Protein AF-A0A964LLC4-F1 (afdb_monomer_lite)

Radius of gyration: 16.16 Å; chains: 1; bounding box: 33×35×38 Å

Sequence (85 aa):
MTTRIAALTDVLEQAAGRKVCRRRIPLAVLRYGAALVRPFNELAARFMPIGYWSGREDHRLDHWQKTADRFGVAPMTVETFLERR

pLDDT: mean 81.34, std 7.24, range [53.03, 91.94]

Foldseek 3Di:
DVVVVVVVVVLVCVLVVHDDDDDDDDLVCLVPVLVVCCVVDVVVSVVSVVCSVVVVDPDDPPCQVVVCVVVVHDDDDPNVVSVVD

Structure (mmCIF, N/CA/C/O backbone):
data_AF-A0A964LLC4-F1
#
_entry.id   AF-A0A964LLC4-F1
#
loop_
_atom_site.group_PDB
_atom_site.id
_atom_site.type_symbol
_atom_site.label_atom_id
_atom_site.label_alt_id
_atom_site.label_comp_id
_atom_site.label_asym_id
_atom_site.label_entity_id
_atom_site.label_seq_id
_atom_site.pdbx_PDB_ins_code
_atom_site.Cartn_x
_atom_site.Cartn_y
_atom_site.Cartn_z
_atom_site.occupancy
_atom_site.B_iso_or_equiv
_atom_site.auth_seq_id
_atom_site.auth_comp_id
_atom_site.auth_asym_id
_atom_site.auth_atom_id
_atom_site.pdbx_PDB_model_num
ATOM 1 N N . MET A 1 1 ? -13.929 -2.613 -8.114 1.00 53.03 1 MET A N 1
ATOM 2 C CA . MET A 1 1 ? -12.533 -2.217 -7.842 1.00 53.03 1 MET A CA 1
ATOM 3 C C . MET A 1 1 ? -12.333 -0.695 -7.825 1.00 53.03 1 MET A C 1
ATOM 5 O O . MET A 1 1 ? -11.926 -0.162 -6.801 1.00 53.03 1 MET A O 1
ATOM 9 N N . THR A 1 2 ? -12.692 0.040 -8.886 1.00 57.94 2 THR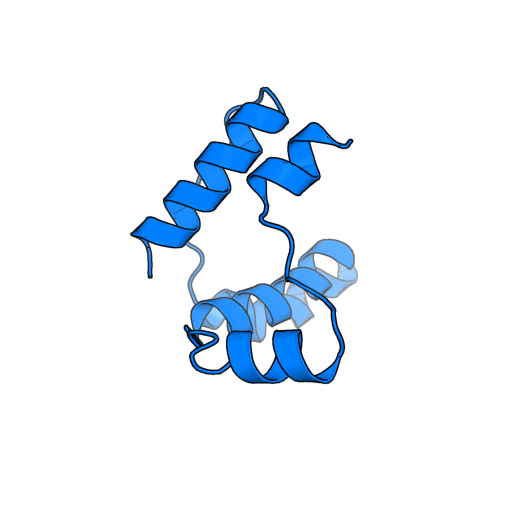 A N 1
ATOM 10 C CA . THR A 1 2 ? -12.513 1.510 -8.990 1.00 57.94 2 THR A CA 1
ATOM 11 C C . THR A 1 2 ? -13.229 2.328 -7.910 1.00 57.94 2 THR A C 1
ATOM 13 O O . THR A 1 2 ? -12.688 3.331 -7.458 1.00 57.94 2 THR A O 1
ATOM 16 N N . THR A 1 3 ? -14.408 1.899 -7.459 1.00 63.94 3 THR A N 1
ATOM 17 C CA . THR A 1 3 ? -15.225 2.627 -6.471 1.00 63.94 3 THR A CA 1
ATOM 18 C C . THR A 1 3 ? -14.637 2.618 -5.058 1.00 63.94 3 THR A C 1
ATOM 20 O O . THR A 1 3 ? -14.775 3.600 -4.342 1.00 63.94 3 THR A O 1
ATOM 23 N N . ARG A 1 4 ? -13.941 1.546 -4.651 1.00 69.12 4 ARG A N 1
ATOM 24 C CA . ARG A 1 4 ? -13.342 1.443 -3.305 1.00 69.12 4 ARG A CA 1
ATOM 25 C C . ARG A 1 4 ? -12.034 2.211 -3.183 1.00 69.12 4 ARG A C 1
ATOM 27 O O . ARG A 1 4 ? -11.811 2.870 -2.179 1.00 69.12 4 ARG A O 1
ATOM 34 N N . ILE A 1 5 ? -11.193 2.152 -4.218 1.00 74.25 5 ILE A N 1
ATOM 35 C CA . ILE A 1 5 ? -9.962 2.951 -4.275 1.00 74.25 5 ILE A CA 1
ATOM 36 C C . ILE A 1 5 ? -10.322 4.440 -4.289 1.00 74.25 5 ILE A C 1
ATOM 38 O O . ILE A 1 5 ? -9.683 5.211 -3.586 1.00 74.25 5 ILE A O 1
ATOM 42 N N . ALA A 1 6 ? -11.378 4.821 -5.021 1.00 76.19 6 ALA A N 1
ATOM 43 C CA . ALA A 1 6 ? -11.901 6.183 -5.002 1.00 76.19 6 ALA A CA 1
ATOM 44 C C . ALA A 1 6 ? -12.349 6.607 -3.591 1.00 76.19 6 ALA A C 1
ATOM 46 O O . ALA A 1 6 ? -11.878 7.633 -3.110 1.00 76.19 6 ALA A O 1
ATOM 47 N N . ALA A 1 7 ? -13.148 5.782 -2.905 1.00 80.62 7 ALA A N 1
ATOM 48 C CA . ALA A 1 7 ? -13.593 6.064 -1.538 1.00 80.62 7 ALA A CA 1
ATOM 49 C C . ALA A 1 7 ? -12.422 6.189 -0.543 1.00 80.62 7 ALA A C 1
ATOM 51 O O . ALA A 1 7 ? -12.384 7.123 0.249 1.00 80.62 7 ALA A O 1
ATOM 52 N N . LEU A 1 8 ? -11.418 5.306 -0.624 1.00 81.19 8 LEU A N 1
ATOM 53 C CA . LEU A 1 8 ? -10.210 5.405 0.203 1.00 81.19 8 LEU A CA 1
ATOM 54 C C . LEU A 1 8 ? -9.443 6.707 -0.069 1.00 81.19 8 LEU A C 1
ATOM 56 O O . LEU A 1 8 ? -8.983 7.364 0.862 1.00 81.19 8 LEU A O 1
ATOM 60 N N . THR A 1 9 ? -9.292 7.088 -1.342 1.00 82.19 9 THR A N 1
ATOM 61 C CA . THR A 1 9 ? -8.641 8.359 -1.681 1.00 82.19 9 THR A CA 1
ATOM 62 C C . THR A 1 9 ? -9.431 9.563 -1.192 1.00 82.19 9 THR A C 1
ATOM 64 O O . THR A 1 9 ? -8.805 10.521 -0.762 1.00 82.19 9 THR A O 1
ATOM 67 N N . ASP A 1 10 ? -10.766 9.508 -1.193 1.00 85.50 10 ASP A N 1
ATOM 68 C CA . ASP A 1 10 ? -11.604 10.585 -0.656 1.00 85.50 10 ASP A CA 1
ATOM 69 C C . ASP A 1 10 ? -11.345 10.775 0.851 1.00 85.50 10 ASP A C 1
ATOM 71 O O . ASP A 1 10 ? -11.107 11.895 1.301 1.00 85.50 10 ASP A O 1
ATOM 75 N N . VAL A 1 11 ? -11.283 9.677 1.616 1.00 84.75 11 VAL A N 1
ATOM 76 C CA . VAL A 1 11 ? -10.959 9.696 3.056 1.00 84.75 11 VAL A CA 1
ATOM 77 C C . VAL A 1 11 ? -9.565 10.285 3.311 1.00 84.75 11 VAL A C 1
ATOM 79 O O . VAL A 1 11 ? -9.385 11.118 4.201 1.00 84.75 11 VAL A O 1
ATOM 82 N N . LEU A 1 12 ? -8.569 9.901 2.508 1.00 83.44 12 LEU A N 1
ATOM 83 C CA . LEU A 1 12 ? -7.205 10.422 2.636 1.00 83.44 12 LEU A CA 1
ATOM 84 C C . LEU A 1 12 ? -7.089 11.898 2.229 1.00 83.44 12 LEU A C 1
ATOM 86 O O . LEU A 1 12 ? 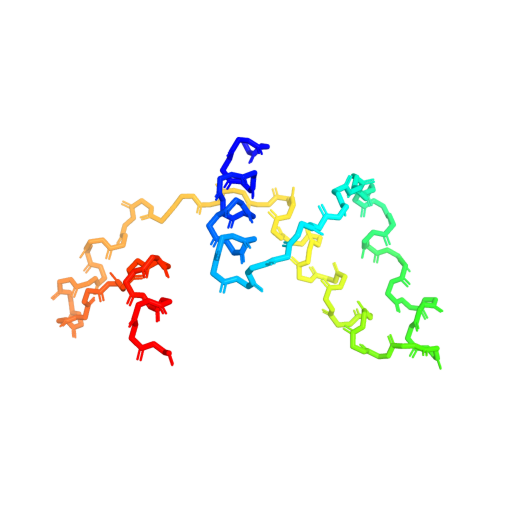-6.360 12.646 2.877 1.00 83.44 12 LEU A O 1
ATOM 90 N N . GLU A 1 13 ? -7.792 12.333 1.180 1.00 85.81 13 GLU A N 1
ATOM 91 C CA . GLU A 1 13 ? -7.850 13.741 0.763 1.00 85.81 13 GLU A CA 1
ATOM 92 C C . GLU A 1 13 ? -8.484 14.613 1.852 1.00 85.81 13 GLU A C 1
ATOM 94 O O . GLU A 1 13 ? -7.983 15.706 2.134 1.00 85.81 13 GLU A O 1
ATOM 99 N N . GLN A 1 14 ? -9.541 14.111 2.500 1.00 84.69 14 GLN A N 1
ATOM 100 C CA . GLN A 1 14 ? -10.199 14.787 3.614 1.00 84.69 14 GLN A CA 1
ATOM 101 C C . GLN A 1 14 ? -9.270 14.913 4.827 1.00 84.69 14 GLN A C 1
ATOM 103 O O . GLN A 1 14 ? -9.145 16.004 5.379 1.00 84.69 14 GLN A O 1
ATOM 108 N N . ALA A 1 15 ? -8.560 13.843 5.197 1.00 81.69 15 ALA A N 1
ATOM 109 C CA . ALA A 1 15 ? -7.608 13.874 6.308 1.00 81.69 15 ALA A CA 1
ATOM 110 C C . ALA A 1 15 ? -6.373 14.751 6.023 1.00 81.69 15 ALA A C 1
ATOM 112 O O . ALA A 1 15 ? -5.864 15.422 6.916 1.00 81.69 15 ALA A O 1
ATOM 113 N N . ALA A 1 16 ? -5.887 14.780 4.778 1.00 81.94 16 ALA A N 1
ATOM 114 C CA . ALA A 1 16 ? -4.724 15.580 4.389 1.00 81.94 16 ALA A CA 1
ATOM 115 C C . ALA A 1 16 ? -5.055 17.058 4.096 1.00 81.94 16 ALA A C 1
ATOM 117 O O . ALA A 1 16 ? -4.136 17.861 3.914 1.00 81.94 16 ALA A O 1
ATOM 118 N N . GLY A 1 17 ? -6.341 17.418 3.986 1.00 83.69 17 GLY A N 1
ATOM 119 C CA . GLY A 1 17 ? -6.797 18.770 3.647 1.00 83.69 17 GLY A CA 1
ATOM 120 C C . GLY A 1 17 ? -6.358 19.253 2.258 1.00 83.69 17 GLY A C 1
ATOM 121 O O . GLY A 1 17 ? -6.291 20.458 2.010 1.00 83.69 17 GLY A O 1
ATOM 122 N N . ARG A 1 18 ? -6.002 18.340 1.344 1.00 86.31 18 ARG A N 1
ATOM 123 C CA . ARG A 1 18 ? -5.475 18.657 0.006 1.00 86.31 18 ARG A CA 1
ATOM 124 C C . ARG A 1 18 ? -6.143 17.786 -1.048 1.00 86.31 18 ARG A C 1
ATOM 126 O O . ARG A 1 18 ? -6.231 16.574 -0.887 1.00 86.31 18 ARG A O 1
ATOM 133 N N . LYS A 1 19 ? -6.543 18.399 -2.165 1.00 81.00 19 LYS A N 1
ATOM 134 C CA . LYS A 1 19 ? -7.045 17.668 -3.337 1.00 81.00 19 LYS A CA 1
ATOM 135 C C . LYS A 1 19 ? -5.883 17.087 -4.131 1.00 81.00 19 LYS A C 1
ATOM 137 O O . LYS A 1 19 ? -4.940 17.809 -4.459 1.00 81.00 19 LYS A O 1
ATOM 142 N N . VAL A 1 20 ? -5.965 15.803 -4.466 1.00 81.00 20 VAL A N 1
ATOM 143 C CA . VAL A 1 20 ? -4.929 15.100 -5.225 1.00 81.00 20 VAL A CA 1
ATOM 144 C C . VAL A 1 20 ? -5.431 14.827 -6.640 1.00 81.00 20 VAL A C 1
ATOM 146 O O . VAL A 1 20 ? -6.579 14.453 -6.867 1.00 81.00 20 VAL A O 1
ATOM 149 N N . CYS A 1 21 ? -4.563 15.027 -7.633 1.00 79.88 21 CYS A N 1
ATOM 150 C CA . CYS A 1 21 ? -4.903 14.708 -9.014 1.00 79.88 21 CYS A CA 1
ATOM 151 C C . CYS A 1 21 ? -4.844 13.190 -9.230 1.00 79.88 21 CYS A C 1
ATOM 153 O O . CYS A 1 21 ? -3.802 12.559 -9.035 1.00 79.88 21 CYS A O 1
ATOM 155 N N . ARG A 1 22 ? -5.967 12.597 -9.646 1.00 81.31 22 ARG A N 1
ATOM 156 C CA . ARG A 1 22 ? -6.096 11.151 -9.861 1.00 81.31 22 ARG A CA 1
ATOM 157 C C . ARG A 1 22 ? -5.738 10.815 -11.304 1.00 81.31 22 ARG A C 1
ATOM 159 O O . ARG A 1 22 ? -6.405 11.262 -12.234 1.00 81.31 22 ARG A O 1
ATOM 166 N N . ARG A 1 23 ? -4.715 9.982 -11.505 1.00 83.94 23 ARG A N 1
ATOM 167 C CA . ARG A 1 23 ? -4.320 9.488 -12.832 1.00 83.94 23 ARG A CA 1
ATOM 168 C C . ARG A 1 23 ? -4.361 7.967 -12.860 1.00 83.94 23 ARG A C 1
ATOM 170 O O . ARG A 1 23 ? -3.846 7.311 -11.960 1.00 83.94 23 ARG A O 1
ATOM 177 N N . ARG A 1 24 ? -4.965 7.398 -13.905 1.00 83.38 24 ARG A N 1
ATOM 178 C CA . ARG A 1 24 ? -4.938 5.948 -14.131 1.00 83.38 24 ARG A CA 1
ATOM 179 C C . ARG A 1 24 ? -3.576 5.559 -14.692 1.00 83.38 24 ARG A C 1
ATOM 181 O O . ARG A 1 24 ? -3.172 6.075 -15.732 1.00 83.38 24 ARG A O 1
ATOM 188 N N . ILE A 1 25 ? -2.888 4.656 -14.001 1.00 84.00 25 ILE A N 1
ATOM 189 C CA . ILE A 1 25 ? -1.603 4.110 -14.435 1.00 84.00 25 ILE A CA 1
ATOM 190 C C . ILE A 1 25 ? -1.851 2.701 -14.992 1.00 84.00 25 ILE A C 1
ATOM 192 O O . ILE A 1 25 ? -2.456 1.882 -14.298 1.00 84.00 25 ILE A O 1
ATOM 196 N N . PRO A 1 26 ? -1.415 2.390 -16.225 1.00 87.19 26 PRO A N 1
ATOM 197 C CA . PRO A 1 26 ? -1.550 1.047 -16.780 1.00 87.19 26 PRO A CA 1
ATOM 198 C C . PRO A 1 26 ? -0.732 0.008 -16.000 1.00 87.19 26 PRO A C 1
ATOM 200 O O . PRO A 1 26 ? 0.406 0.268 -15.610 1.00 87.19 26 PRO A O 1
ATOM 203 N N . LEU A 1 27 ? -1.259 -1.214 -15.862 1.00 85.19 27 LEU A N 1
ATOM 204 C CA . LEU A 1 27 ? -0.574 -2.313 -15.162 1.00 85.19 27 LEU A CA 1
ATOM 205 C C . LEU A 1 27 ? 0.795 -2.655 -15.770 1.00 85.19 27 LEU A C 1
ATOM 207 O O . LEU A 1 27 ? 1.729 -2.969 -15.038 1.00 85.19 27 LEU A O 1
ATOM 211 N N . ALA A 1 28 ? 0.939 -2.556 -17.095 1.00 85.31 28 ALA A N 1
ATOM 212 C CA . ALA A 1 28 ? 2.221 -2.772 -17.766 1.00 85.31 28 ALA A CA 1
ATOM 213 C C . ALA A 1 28 ? 3.292 -1.775 -17.290 1.00 85.31 28 ALA A C 1
ATOM 215 O O . ALA A 1 28 ? 4.436 -2.160 -17.053 1.00 85.31 28 ALA A O 1
ATOM 216 N N . VAL A 1 29 ? 2.908 -0.512 -17.075 1.00 86.56 29 VAL A N 1
ATOM 217 C CA . VAL A 1 29 ? 3.812 0.524 -16.556 1.00 86.56 29 VAL A CA 1
ATOM 218 C C . VAL A 1 29 ? 4.214 0.207 -15.119 1.00 86.56 29 VAL A C 1
ATOM 220 O O . VAL A 1 29 ? 5.386 0.317 -14.787 1.00 86.56 29 VAL A O 1
ATOM 223 N N . LEU A 1 30 ? 3.285 -0.253 -14.279 1.00 86.25 30 LEU A N 1
ATOM 224 C CA . LEU A 1 30 ? 3.603 -0.639 -12.898 1.00 86.25 30 LEU A CA 1
ATOM 225 C C . LEU A 1 30 ? 4.514 -1.877 -12.826 1.00 86.25 30 LEU A C 1
ATOM 227 O O . LEU A 1 30 ? 5.373 -1.954 -11.952 1.00 86.25 30 LEU A O 1
ATOM 231 N N . ARG A 1 31 ? 4.369 -2.822 -13.764 1.00 83.62 31 ARG A N 1
ATOM 232 C CA . ARG A 1 31 ? 5.180 -4.047 -13.826 1.00 83.62 31 ARG A CA 1
ATOM 233 C C . ARG A 1 31 ? 6.623 -3.791 -14.259 1.00 83.62 31 ARG A C 1
ATOM 235 O O . ARG A 1 31 ? 7.538 -4.356 -13.670 1.00 83.62 31 ARG A O 1
ATOM 242 N N . TYR A 1 32 ? 6.822 -2.987 -15.304 1.00 88.19 32 TYR A N 1
ATOM 243 C CA . TYR A 1 32 ? 8.139 -2.807 -15.932 1.00 88.19 32 TYR A CA 1
ATOM 244 C C . TYR A 1 32 ? 8.799 -1.463 -15.600 1.00 88.19 32 TYR A C 1
ATOM 246 O O . TYR A 1 32 ? 10.020 -1.340 -15.658 1.00 88.19 32 TYR A O 1
ATOM 254 N N . GLY A 1 33 ? 8.015 -0.457 -15.209 1.00 85.19 33 GLY A N 1
ATOM 255 C CA . GLY A 1 33 ? 8.498 0.897 -14.943 1.00 85.19 33 GLY A CA 1
ATOM 256 C C . GLY A 1 33 ? 9.398 1.004 -13.715 1.00 85.19 33 GLY A C 1
ATOM 257 O O . GLY A 1 33 ? 10.247 1.889 -13.670 1.00 85.19 33 GLY A O 1
ATOM 258 N N . ALA A 1 34 ? 9.287 0.079 -12.755 1.00 85.75 34 ALA A N 1
ATOM 259 C CA . ALA A 1 34 ? 10.084 0.120 -11.531 1.00 85.75 34 ALA A CA 1
ATOM 260 C C . ALA A 1 34 ? 11.594 0.093 -11.822 1.00 85.75 34 ALA A C 1
ATOM 262 O O . ALA A 1 34 ? 12.339 0.867 -11.229 1.00 85.75 34 ALA A O 1
ATOM 263 N N . ALA A 1 35 ? 12.044 -0.736 -12.772 1.00 86.31 35 ALA A N 1
ATOM 264 C CA . ALA A 1 35 ? 13.457 -0.827 -13.147 1.00 86.31 35 ALA A CA 1
ATOM 265 C C . ALA A 1 35 ? 13.984 0.468 -13.790 1.00 86.31 35 ALA A C 1
ATOM 267 O O . ALA A 1 35 ? 15.124 0.854 -13.547 1.00 86.31 35 ALA A O 1
ATOM 268 N N . LEU A 1 36 ? 13.139 1.156 -14.562 1.00 87.75 36 LEU A N 1
ATOM 269 C CA . LEU A 1 36 ? 13.483 2.407 -15.245 1.00 87.75 36 LEU A CA 1
ATOM 270 C C . LEU A 1 36 ? 13.477 3.612 -14.298 1.00 87.75 36 LEU A C 1
ATOM 272 O O . LEU A 1 36 ? 14.282 4.524 -14.455 1.00 87.75 36 LEU A O 1
ATOM 276 N N . VAL A 1 37 ? 12.578 3.625 -13.310 1.00 88.12 37 VAL A N 1
ATOM 277 C CA . VAL A 1 37 ? 12.434 4.736 -12.355 1.00 88.12 37 VAL A CA 1
ATOM 278 C C . VAL A 1 37 ? 13.413 4.623 -11.189 1.00 88.12 37 VAL A C 1
ATOM 280 O O . VAL A 1 37 ? 13.802 5.644 -10.628 1.00 88.12 37 VAL A O 1
ATOM 283 N N . ARG A 1 38 ? 13.871 3.411 -10.852 1.00 88.94 38 ARG A N 1
ATOM 284 C CA . ARG A 1 38 ? 14.790 3.153 -9.734 1.00 88.94 38 ARG A CA 1
ATOM 285 C C . ARG A 1 38 ? 16.021 4.071 -9.662 1.00 88.94 38 ARG A C 1
ATOM 287 O O . ARG A 1 38 ? 16.281 4.537 -8.557 1.00 88.94 38 ARG A O 1
ATOM 294 N N . PRO A 1 39 ? 16.759 4.367 -10.752 1.00 90.31 39 PRO A N 1
ATOM 295 C CA . PRO A 1 39 ? 17.922 5.256 -10.668 1.00 90.31 39 PRO A CA 1
ATOM 296 C C . PRO A 1 39 ? 17.567 6.721 -10.369 1.00 90.31 39 PRO A C 1
ATOM 298 O O . PRO A 1 39 ? 18.410 7.451 -9.861 1.00 90.31 39 PRO A O 1
ATOM 301 N N . PHE A 1 40 ? 16.338 7.157 -10.657 1.00 91.94 40 PHE A N 1
ATOM 302 C CA . PHE A 1 40 ? 15.901 8.543 -10.455 1.00 91.94 40 PHE A CA 1
ATOM 303 C C . PHE A 1 40 ? 15.107 8.728 -9.159 1.00 91.94 40 PHE A C 1
ATOM 305 O O . PHE A 1 40 ? 15.152 9.792 -8.547 1.00 91.94 40 PHE A O 1
ATOM 312 N N . ASN A 1 41 ? 14.340 7.713 -8.754 1.00 90.19 41 ASN A N 1
ATOM 313 C CA . ASN A 1 41 ? 13.498 7.755 -7.568 1.00 90.19 41 ASN A CA 1
ATOM 314 C C . ASN A 1 41 ? 13.222 6.341 -7.032 1.00 90.19 41 ASN A C 1
ATOM 316 O O . ASN A 1 41 ? 12.317 5.635 -7.489 1.00 90.19 41 ASN A O 1
ATOM 320 N N . GLU A 1 42 ? 13.981 5.940 -6.014 1.00 89.25 42 GLU A N 1
ATOM 321 C CA . GLU A 1 42 ? 13.836 4.621 -5.394 1.00 89.25 42 GLU A CA 1
ATOM 322 C C . GLU A 1 42 ? 12.481 4.447 -4.690 1.00 89.25 42 GLU A C 1
ATOM 324 O O . GLU A 1 42 ? 11.889 3.368 -4.743 1.00 89.25 42 GLU A O 1
ATOM 329 N N . LEU A 1 43 ? 11.952 5.506 -4.072 1.00 89.06 43 LEU A N 1
ATOM 330 C CA . LEU A 1 43 ? 10.674 5.450 -3.363 1.00 89.06 43 LEU A CA 1
ATOM 331 C C . LEU A 1 43 ? 9.529 5.138 -4.333 1.00 89.06 43 LEU A C 1
ATOM 333 O O . LEU A 1 43 ? 8.745 4.218 -4.100 1.00 89.06 43 LEU A O 1
ATOM 337 N N . ALA A 1 44 ? 9.470 5.854 -5.456 1.00 85.38 44 ALA A N 1
ATOM 338 C CA . ALA A 1 44 ? 8.483 5.600 -6.500 1.00 85.38 44 ALA A CA 1
ATOM 339 C C . ALA A 1 44 ? 8.625 4.180 -7.072 1.00 85.38 44 ALA A C 1
ATOM 341 O O . ALA A 1 44 ? 7.625 3.480 -7.243 1.00 85.38 44 ALA A O 1
ATOM 342 N N . ALA A 1 45 ? 9.860 3.722 -7.298 1.00 88.12 45 ALA A N 1
ATOM 343 C CA . ALA A 1 45 ? 10.124 2.371 -7.781 1.00 88.12 45 ALA A CA 1
ATOM 344 C C . ALA A 1 45 ? 9.669 1.281 -6.795 1.00 88.12 45 ALA A C 1
ATOM 346 O O . ALA A 1 45 ? 9.208 0.234 -7.239 1.00 88.12 45 ALA A O 1
ATOM 347 N N . ARG A 1 46 ? 9.734 1.516 -5.477 1.00 88.44 46 ARG A N 1
ATOM 348 C CA . ARG A 1 46 ? 9.217 0.585 -4.453 1.00 88.44 46 ARG A CA 1
ATOM 349 C C . ARG A 1 46 ? 7.693 0.518 -4.419 1.00 88.44 46 ARG A C 1
ATOM 351 O O . ARG A 1 46 ? 7.137 -0.555 -4.200 1.00 88.44 46 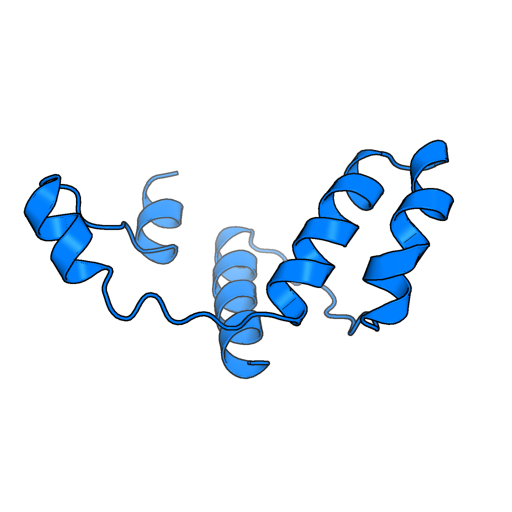ARG A O 1
ATOM 358 N N . PHE A 1 47 ? 7.014 1.635 -4.666 1.00 88.31 47 PHE A N 1
ATOM 359 C CA . PHE A 1 47 ? 5.551 1.664 -4.698 1.00 88.31 47 PHE A CA 1
ATOM 360 C C . PHE A 1 47 ? 4.955 1.052 -5.972 1.00 88.31 47 PHE A C 1
ATOM 362 O O . PHE A 1 47 ? 3.816 0.590 -5.940 1.00 88.31 47 PHE A O 1
ATOM 369 N N . MET A 1 48 ? 5.703 0.990 -7.078 1.00 87.69 48 MET A N 1
ATOM 370 C CA . MET A 1 48 ? 5.209 0.423 -8.341 1.00 87.69 48 MET A CA 1
ATOM 371 C C . MET A 1 48 ? 4.823 -1.069 -8.249 1.00 87.69 48 MET A C 1
ATOM 373 O O . MET A 1 48 ? 3.693 -1.390 -8.622 1.00 87.69 48 MET A O 1
ATOM 377 N N . PRO A 1 49 ? 5.659 -1.983 -7.710 1.00 86.00 49 PRO A N 1
ATOM 378 C CA . PRO A 1 49 ? 5.275 -3.379 -7.487 1.00 86.00 49 PRO A CA 1
ATOM 379 C C . PRO A 1 49 ? 4.074 -3.540 -6.551 1.00 86.00 49 PRO A C 1
ATOM 381 O O . PRO A 1 49 ? 3.208 -4.372 -6.810 1.00 86.00 49 PRO A O 1
ATOM 384 N N . ILE A 1 50 ? 3.990 -2.718 -5.498 1.00 85.38 50 ILE A N 1
ATOM 385 C CA . ILE A 1 50 ? 2.859 -2.719 -4.556 1.00 85.38 50 ILE A CA 1
ATOM 386 C C . ILE A 1 50 ? 1.569 -2.336 -5.290 1.00 85.38 50 ILE A C 1
ATOM 388 O O . ILE A 1 50 ? 0.559 -3.024 -5.164 1.00 85.38 50 ILE A O 1
ATOM 392 N N . GLY A 1 51 ? 1.615 -1.278 -6.104 1.00 83.81 51 GLY A N 1
ATOM 393 C CA . GLY A 1 51 ? 0.490 -0.855 -6.938 1.00 83.81 51 GLY A CA 1
ATOM 394 C C . GLY A 1 51 ? 0.120 -1.876 -8.017 1.00 83.81 51 GLY A C 1
ATOM 395 O O . GLY A 1 51 ? -1.054 -2.031 -8.342 1.00 83.81 51 GLY A O 1
ATOM 396 N N . TYR A 1 52 ? 1.099 -2.599 -8.570 1.00 85.19 52 TYR A N 1
ATOM 397 C CA . TYR A 1 52 ? 0.843 -3.684 -9.518 1.00 85.19 52 TYR A CA 1
ATOM 398 C C . TYR A 1 52 ? 0.089 -4.842 -8.857 1.00 85.19 52 TYR A C 1
ATOM 400 O O . TYR A 1 52 ? -0.879 -5.341 -9.429 1.00 85.19 52 TYR A O 1
ATOM 408 N N . TRP A 1 53 ? 0.512 -5.252 -7.657 1.00 82.81 53 TRP A N 1
ATOM 409 C CA . TRP A 1 53 ? -0.132 -6.335 -6.915 1.00 82.81 53 TRP A CA 1
ATOM 410 C C . TRP A 1 53 ? -1.543 -5.941 -6.462 1.00 82.81 53 TRP A C 1
ATOM 412 O O . TRP A 1 53 ? -2.501 -6.649 -6.769 1.00 82.81 53 TRP A O 1
ATOM 422 N N . SER A 1 54 ? -1.705 -4.751 -5.870 1.00 79.25 54 SER A N 1
ATOM 423 C CA . SER A 1 54 ? -3.022 -4.255 -5.440 1.00 79.25 54 SER A CA 1
ATOM 424 C C . SER A 1 54 ? -3.990 -4.014 -6.601 1.00 79.25 54 SER A C 1
ATOM 426 O O . SER A 1 54 ? -5.198 -4.149 -6.438 1.00 79.25 54 SER A O 1
ATOM 428 N N . GLY A 1 55 ? -3.479 -3.670 -7.787 1.00 76.44 55 GLY A N 1
ATOM 429 C CA . GLY A 1 55 ? -4.277 -3.507 -9.001 1.00 76.44 55 GLY A CA 1
ATOM 430 C C . GLY A 1 55 ? -4.689 -4.823 -9.668 1.00 76.44 55 GLY A C 1
ATOM 431 O O . GLY A 1 55 ? -5.587 -4.810 -10.509 1.00 76.44 55 GLY A O 1
ATOM 432 N N . ARG A 1 56 ? -4.045 -5.944 -9.323 1.00 78.94 56 ARG A N 1
ATOM 433 C CA . ARG A 1 56 ? -4.314 -7.272 -9.897 1.00 78.94 56 ARG A CA 1
ATOM 434 C C . ARG A 1 56 ? -5.203 -8.128 -8.997 1.00 78.94 56 ARG A C 1
ATOM 436 O O . ARG A 1 56 ? -6.005 -8.901 -9.513 1.00 78.94 56 ARG A O 1
ATOM 443 N N . GLU A 1 57 ? -5.058 -7.996 -7.684 1.00 73.12 57 GLU A N 1
ATOM 444 C CA . GLU A 1 57 ? -5.715 -8.848 -6.695 1.00 73.12 57 GLU A CA 1
ATOM 445 C C . GLU A 1 57 ? -6.663 -8.018 -5.811 1.00 73.12 57 GLU A C 1
ATOM 447 O O . GLU A 1 57 ? -6.227 -7.231 -4.977 1.00 73.12 57 GLU A O 1
A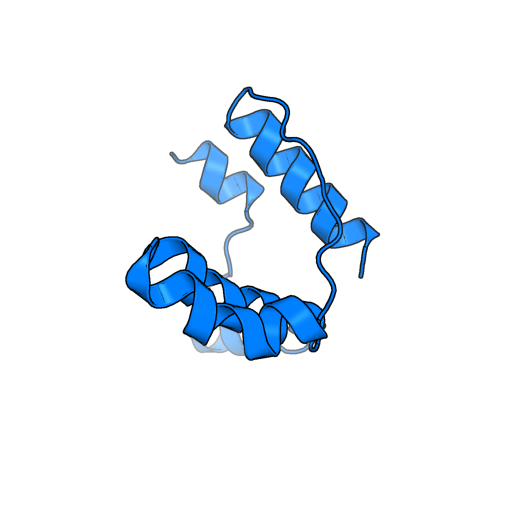TOM 452 N N . ASP A 1 58 ? -7.979 -8.194 -5.986 1.00 67.81 58 ASP A N 1
ATOM 453 C CA . ASP A 1 58 ? -9.015 -7.676 -5.071 1.00 67.81 58 ASP A CA 1
ATOM 454 C C . ASP A 1 58 ? -9.446 -8.823 -4.145 1.00 67.81 58 ASP A C 1
ATOM 456 O O . ASP A 1 58 ? -10.539 -9.386 -4.261 1.00 67.81 58 ASP A O 1
ATOM 460 N N . HIS A 1 59 ? -8.529 -9.255 -3.275 1.00 69.69 59 HIS A N 1
ATOM 461 C CA . HIS A 1 59 ? -8.837 -10.271 -2.277 1.00 69.69 59 HIS A CA 1
ATOM 462 C C . HIS A 1 59 ? -9.647 -9.639 -1.150 1.00 69.69 59 HIS A C 1
ATOM 464 O O . HIS A 1 59 ? -9.131 -8.907 -0.303 1.00 69.69 59 HIS A O 1
ATOM 470 N N . ARG A 1 60 ? -10.945 -9.945 -1.127 1.00 68.81 60 ARG A N 1
ATOM 471 C CA . ARG A 1 60 ? -11.761 -9.703 0.058 1.00 68.81 60 ARG A CA 1
ATOM 472 C C . ARG A 1 60 ? -11.217 -10.576 1.180 1.00 68.81 60 ARG A C 1
ATOM 474 O O . ARG A 1 60 ? -10.940 -11.758 0.989 1.00 68.81 60 ARG A O 1
ATOM 481 N N . LEU A 1 61 ? -11.058 -9.990 2.359 1.00 71.31 61 LEU A N 1
ATOM 482 C CA . LEU A 1 61 ? -10.632 -10.722 3.544 1.00 71.31 61 LEU A CA 1
ATOM 483 C C . LEU A 1 61 ? -11.803 -11.557 4.092 1.00 71.31 61 LEU A C 1
ATOM 485 O O . LEU A 1 61 ? -12.235 -11.343 5.212 1.00 71.31 61 LEU A O 1
ATOM 489 N N . ASP A 1 62 ? -12.355 -12.497 3.327 1.00 71.62 62 ASP A N 1
ATOM 490 C CA . ASP A 1 62 ? -13.613 -13.190 3.667 1.00 71.62 62 ASP A CA 1
ATOM 491 C C . ASP A 1 62 ? -13.545 -14.021 4.969 1.00 71.62 62 ASP A C 1
ATOM 493 O O . ASP A 1 62 ? -14.567 -14.445 5.505 1.00 71.62 62 ASP A O 1
ATOM 497 N N . HIS A 1 63 ? -12.346 -14.215 5.528 1.00 76.62 63 HIS A N 1
ATOM 498 C CA . HIS A 1 63 ? -12.113 -14.933 6.785 1.00 76.62 63 HIS A CA 1
ATOM 499 C C . HIS A 1 63 ? -11.459 -14.077 7.880 1.00 76.62 63 HIS A C 1
ATOM 501 O O . HIS A 1 63 ? -10.922 -14.627 8.843 1.00 76.62 63 HIS A O 1
ATOM 507 N N . TRP A 1 64 ? -11.496 -12.742 7.765 1.00 79.44 64 TRP A N 1
ATOM 508 C CA . TRP A 1 64 ? -10.862 -11.863 8.757 1.00 79.44 64 TRP A CA 1
ATOM 509 C C . TRP A 1 64 ? -11.423 -12.067 10.166 1.00 79.44 64 TRP A C 1
ATOM 511 O O . TRP A 1 64 ? -10.651 -12.048 11.119 1.00 79.44 64 TRP A O 1
ATOM 521 N N . GLN A 1 65 ? -12.728 -12.329 10.293 1.00 79.56 65 GLN A N 1
ATOM 522 C CA . GLN A 1 65 ? -13.397 -12.560 11.580 1.00 79.56 65 GLN A CA 1
ATOM 523 C C . GLN A 1 65 ? -12.818 -13.770 12.312 1.00 79.56 65 GLN A C 1
ATOM 525 O O . GLN A 1 65 ? -12.429 -13.661 13.466 1.00 79.56 65 GLN A O 1
ATOM 530 N N . LYS A 1 66 ? -12.628 -14.894 11.608 1.00 82.44 66 LYS A N 1
ATOM 531 C CA . LYS A 1 66 ? -12.047 -16.110 12.197 1.00 82.44 66 LYS A CA 1
ATOM 532 C C . LYS A 1 66 ? -10.627 -15.878 12.721 1.00 82.44 66 LYS A C 1
ATOM 534 O O . LYS A 1 66 ? -10.227 -16.461 13.726 1.00 82.44 66 LYS A O 1
ATOM 539 N N . THR A 1 67 ? -9.856 -15.041 12.034 1.00 81.00 67 THR A N 1
ATOM 540 C CA . THR A 1 67 ? -8.511 -14.650 12.471 1.00 81.00 67 THR A CA 1
ATOM 541 C C . THR A 1 67 ? -8.577 -13.680 13.651 1.00 81.00 67 THR A C 1
ATOM 543 O O . THR A 1 67 ? -7.830 -13.851 14.611 1.00 81.00 67 THR A O 1
ATOM 546 N N . ALA A 1 68 ? -9.493 -12.710 13.618 1.00 83.00 68 ALA A N 1
ATOM 547 C CA . ALA A 1 68 ? -9.691 -11.745 14.694 1.00 83.00 68 ALA A CA 1
ATOM 548 C C . ALA A 1 68 ? -10.088 -12.429 16.009 1.00 83.00 68 ALA A C 1
ATOM 550 O O . ALA A 1 68 ? -9.471 -12.164 17.038 1.00 83.00 68 ALA A O 1
ATOM 551 N N . ASP A 1 69 ? -11.020 -13.381 15.948 1.00 84.19 69 ASP A N 1
ATOM 552 C CA . ASP A 1 69 ? -11.456 -14.172 17.102 1.00 84.19 69 ASP A CA 1
ATOM 553 C C . ASP A 1 69 ? -10.317 -15.031 17.664 1.00 84.19 69 ASP A C 1
ATOM 555 O O . ASP A 1 69 ? -10.166 -15.167 18.876 1.00 84.19 69 ASP A O 1
ATOM 559 N N . ARG A 1 70 ? -9.466 -15.587 16.790 1.00 84.62 70 ARG A N 1
ATOM 560 C CA . ARG A 1 70 ? -8.347 -16.445 17.202 1.00 84.62 70 ARG A CA 1
ATOM 561 C C . ARG A 1 70 ? -7.246 -15.684 17.934 1.00 84.62 70 ARG A C 1
ATOM 563 O O . ARG A 1 70 ? -6.646 -16.231 18.854 1.00 84.62 70 ARG A O 1
ATOM 570 N N . PHE A 1 71 ? -6.938 -14.470 17.489 1.00 84.38 71 PHE A N 1
ATOM 571 C CA . PHE A 1 71 ? -5.861 -13.663 18.063 1.00 84.38 71 PHE A CA 1
ATOM 572 C C . PHE A 1 71 ? -6.363 -12.625 19.074 1.00 84.38 71 PHE A C 1
ATOM 574 O O . PHE A 1 71 ? -5.545 -11.965 19.705 1.00 84.38 71 PHE A O 1
ATOM 581 N N . GLY A 1 72 ? -7.683 -12.476 19.240 1.00 83.19 72 GLY A N 1
ATOM 582 C CA . GLY A 1 72 ? -8.282 -11.427 20.067 1.00 83.19 72 GLY A CA 1
ATOM 583 C C . GLY A 1 72 ? -8.014 -10.015 19.535 1.00 83.19 72 GLY A C 1
ATOM 584 O O . GLY A 1 72 ? -8.081 -9.049 20.291 1.00 83.19 72 GLY A O 1
ATOM 585 N N . VAL A 1 73 ? -7.671 -9.883 18.248 1.00 80.31 73 VAL A N 1
ATOM 586 C CA . VAL A 1 73 ? -7.310 -8.608 17.617 1.00 80.31 73 VAL A CA 1
ATOM 587 C C . VAL A 1 73 ? -8.321 -8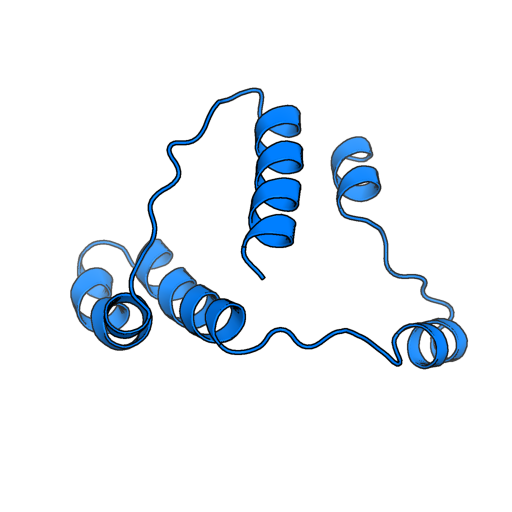.289 16.528 1.00 80.31 73 VAL A C 1
ATOM 589 O O . VAL A 1 73 ? -8.364 -8.953 15.495 1.00 80.31 73 VAL A O 1
ATOM 592 N N . ALA A 1 74 ? -9.112 -7.239 16.736 1.00 78.62 74 ALA A N 1
ATOM 593 C CA . ALA A 1 74 ? -9.990 -6.707 15.703 1.00 78.62 74 ALA A CA 1
ATOM 594 C C . ALA A 1 74 ? -9.205 -5.765 14.768 1.00 78.62 74 ALA A C 1
ATOM 596 O O . ALA A 1 74 ? -8.461 -4.907 15.256 1.00 78.62 74 ALA A O 1
ATOM 597 N N . PRO A 1 75 ? -9.357 -5.882 13.435 1.00 76.44 75 PRO A N 1
ATOM 598 C CA . PRO A 1 75 ? -8.781 -4.918 12.510 1.00 76.44 75 PRO A CA 1
ATOM 599 C C . PRO A 1 75 ? -9.409 -3.539 12.736 1.00 76.44 75 PRO A C 1
ATOM 601 O O . PRO A 1 75 ? -10.627 -3.399 12.829 1.00 76.44 75 PRO A O 1
ATOM 604 N N . MET A 1 76 ? -8.564 -2.514 12.819 1.00 83.06 76 MET A N 1
ATOM 605 C CA . MET A 1 76 ? -9.001 -1.122 12.884 1.00 83.06 76 MET A CA 1
ATOM 606 C C . MET A 1 76 ? -9.356 -0.626 11.481 1.00 83.06 76 MET A C 1
ATOM 608 O O . MET A 1 76 ? -8.671 -0.959 10.512 1.00 83.06 76 MET A O 1
ATOM 612 N N . THR A 1 77 ? -10.412 0.175 11.370 1.00 83.31 77 THR A N 1
ATOM 613 C CA . THR A 1 77 ? -10.766 0.833 10.109 1.00 83.31 77 THR A CA 1
ATOM 614 C C . THR A 1 7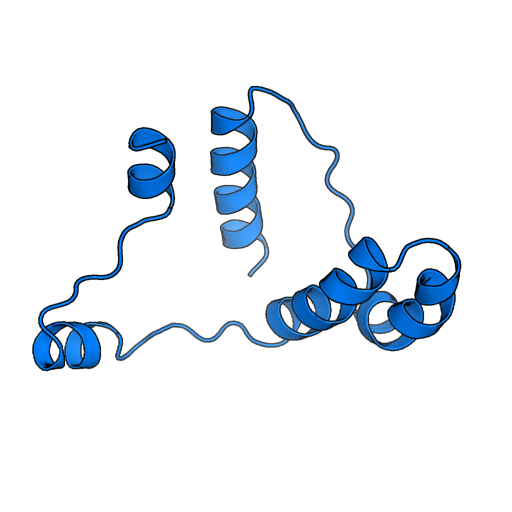7 ? -9.813 1.994 9.815 1.00 83.31 77 THR A C 1
ATOM 616 O O . THR A 1 77 ? -9.156 2.533 10.711 1.00 83.31 77 THR A O 1
ATOM 619 N N . VAL A 1 78 ? -9.711 2.379 8.542 1.00 80.94 78 VAL A N 1
ATOM 620 C CA . VAL A 1 78 ? -8.798 3.452 8.116 1.00 80.94 78 VAL A CA 1
ATOM 621 C C . VAL A 1 78 ? -9.245 4.796 8.694 1.00 80.94 78 VAL A C 1
ATOM 623 O O . VAL A 1 78 ? -8.411 5.595 9.106 1.00 80.94 78 VAL A O 1
ATOM 626 N N . GLU A 1 79 ? -10.553 5.012 8.792 1.00 81.75 79 GLU A N 1
ATOM 627 C CA . GLU A 1 79 ? -11.172 6.206 9.361 1.00 81.75 79 GLU A CA 1
ATOM 628 C C . GLU A 1 79 ? -10.782 6.365 10.837 1.00 81.75 79 GLU A C 1
ATOM 630 O O . GLU A 1 79 ? -10.230 7.391 11.226 1.00 81.75 79 GLU A O 1
ATOM 635 N N . THR A 1 80 ? -10.948 5.308 11.640 1.00 82.62 80 THR A N 1
ATOM 636 C CA . THR A 1 80 ? -10.579 5.325 13.064 1.00 82.62 80 THR A CA 1
ATOM 637 C C . THR A 1 80 ? -9.072 5.473 13.276 1.00 82.62 80 THR A C 1
ATOM 639 O O . THR A 1 80 ? -8.641 6.059 14.267 1.00 82.62 80 THR A O 1
ATOM 642 N N . PHE A 1 81 ? -8.245 4.957 12.364 1.00 83.56 81 PHE A N 1
ATOM 643 C CA . PHE A 1 81 ? -6.799 5.167 12.428 1.00 83.56 81 PHE A CA 1
ATOM 644 C C . PHE A 1 81 ? -6.422 6.637 12.202 1.00 83.56 81 PHE A C 1
ATOM 646 O O . PHE A 1 81 ? -5.554 7.157 12.902 1.00 83.56 81 PHE A O 1
ATOM 653 N N . LEU A 1 82 ? -7.073 7.306 11.246 1.00 81.19 82 LEU A N 1
ATOM 654 C CA . LEU A 1 82 ? -6.814 8.713 10.935 1.00 81.19 82 LEU A CA 1
ATOM 655 C C . LEU A 1 82 ? -7.274 9.651 12.056 1.00 81.19 82 LEU A C 1
ATOM 657 O O . LEU A 1 82 ? -6.594 10.632 12.313 1.00 81.19 82 LEU A O 1
ATOM 661 N N . GLU A 1 83 ? -8.362 9.334 12.760 1.00 82.50 83 GLU A N 1
ATOM 662 C CA . GLU A 1 83 ? -8.829 10.112 13.922 1.00 82.50 83 GLU A CA 1
ATOM 663 C C . GLU A 1 83 ? -7.886 10.036 15.135 1.00 82.50 83 GLU A C 1
ATOM 665 O O . GLU A 1 83 ? -7.878 10.933 15.975 1.00 82.50 83 GLU A O 1
ATOM 670 N N . ARG A 1 84 ? -7.101 8.958 15.262 1.00 79.44 84 ARG A N 1
ATOM 671 C CA . ARG A 1 84 ? -6.162 8.757 16.381 1.00 79.44 84 ARG A CA 1
ATOM 672 C C . ARG A 1 84 ? -4.813 9.454 16.194 1.00 79.44 84 ARG A C 1
ATOM 674 O O . ARG A 1 84 ? -4.006 9.419 17.125 1.00 79.44 84 ARG A O 1
ATOM 681 N N . ARG A 1 85 ? -4.533 9.992 15.007 1.00 58.09 85 ARG A N 1
ATOM 682 C CA . ARG A 1 85 ? -3.234 10.553 14.626 1.00 58.09 85 ARG A CA 1
ATOM 683 C C . ARG A 1 85 ? -3.300 12.069 14.526 1.00 58.09 85 ARG A C 1
ATOM 685 O O . ARG A 1 85 ? -2.306 12.692 14.956 1.00 58.09 85 ARG A O 1
#

Secondary structure (DSSP, 8-state):
-HHHHHHHHHHHHHHHTS-----PPPHHHHHHHHHHHTTT-HHHHHHHHHHHHHHH-----TTHHHHHHHHT-PPPPHHHHHHT-